Protein AF-A0A830BR56-F1 (afdb_monomer)

InterPro domains:
  IPR001701 Glycoside hydrolase family 9 [PF00759] (1-54)
  IPR008928 Six-hairpin glycosidase superfamily [SSF48208] (1-56)
  IPR012341 Six-hairpin glycosidase-like superfamily [G3DSA:1.50.10.10] (1-70)

pLDDT: mean 89.16, std 11.46, range [62.47, 98.12]

Nearest PDB structures (foldseek):
  3j78-assembly1_13  TM=3.739E-01  e=8.618E+00  Saccharomyces cerevisiae

Structure (mmCIF, N/CA/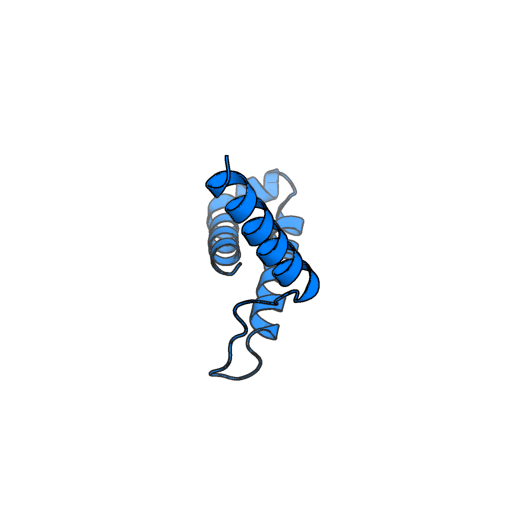C/O backbone):
data_AF-A0A830BR56-F1
#
_entry.id   AF-A0A830BR56-F1
#
loop_
_atom_site.group_PDB
_atom_site.id
_atom_site.type_symbol
_atom_site.label_atom_id
_atom_site.label_alt_id
_atom_site.label_comp_id
_atom_site.label_asym_id
_atom_site.label_entity_id
_atom_site.label_seq_id
_atom_site.pdbx_PDB_ins_code
_atom_site.Cartn_x
_atom_site.Cartn_y
_atom_site.Cartn_z
_atom_site.occupancy
_atom_site.B_iso_or_equiv
_atom_site.auth_seq_id
_atom_site.auth_comp_id
_atom_site.auth_asym_id
_atom_site.auth_atom_id
_atom_site.pdbx_PDB_model_num
ATOM 1 N N . MET A 1 1 ? 5.847 -1.087 -1.487 1.00 91.19 1 MET A N 1
ATOM 2 C CA . MET A 1 1 ? 4.377 -0.901 -1.557 1.00 91.19 1 MET A CA 1
ATOM 3 C C . MET A 1 1 ? 3.594 -2.201 -1.333 1.00 91.19 1 MET A C 1
ATOM 5 O O . MET A 1 1 ? 2.725 -2.209 -0.474 1.00 91.19 1 MET A O 1
ATOM 9 N N . ALA A 1 2 ? 3.891 -3.294 -2.052 1.00 94.25 2 ALA A N 1
ATOM 10 C CA . ALA A 1 2 ? 3.107 -4.541 -1.999 1.00 94.25 2 ALA A CA 1
ATOM 11 C C . ALA A 1 2 ? 2.887 -5.116 -0.581 1.00 94.25 2 ALA A C 1
ATOM 13 O O . ALA A 1 2 ? 1.760 -5.450 -0.235 1.00 94.25 2 ALA A O 1
ATOM 14 N N . PHE A 1 3 ? 3.923 -5.144 0.266 1.00 96.44 3 PHE A N 1
ATOM 15 C CA . PHE A 1 3 ? 3.820 -5.622 1.654 1.00 96.44 3 PHE A CA 1
ATOM 16 C C . PHE A 1 3 ? 2.702 -4.930 2.453 1.00 96.44 3 PHE A C 1
ATOM 18 O O . PHE A 1 3 ? 1.903 -5.588 3.115 1.00 96.44 3 PHE A O 1
ATOM 25 N N . THR A 1 4 ? 2.607 -3.603 2.353 1.00 96.38 4 THR A N 1
ATOM 26 C CA . THR A 1 4 ? 1.585 -2.815 3.052 1.00 96.38 4 THR A CA 1
ATOM 27 C C . THR A 1 4 ? 0.176 -3.195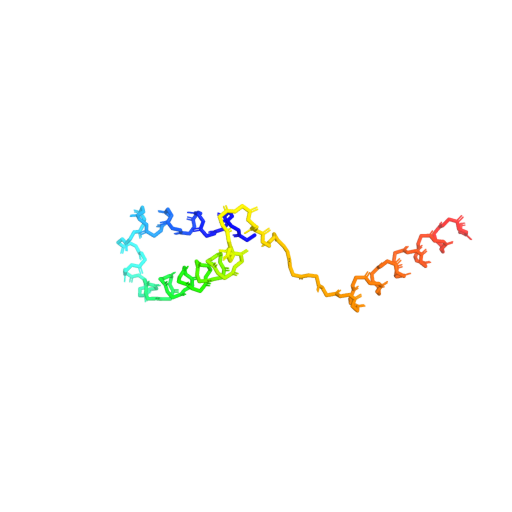 2.601 1.00 96.38 4 THR A C 1
ATOM 29 O O . THR A 1 4 ? -0.710 -3.328 3.437 1.00 96.38 4 THR A O 1
ATOM 32 N N . ILE A 1 5 ? -0.028 -3.422 1.299 1.00 97.19 5 ILE A N 1
ATOM 33 C CA . ILE A 1 5 ? -1.318 -3.854 0.738 1.00 97.19 5 ILE A CA 1
ATOM 34 C C . ILE A 1 5 ? -1.703 -5.246 1.247 1.00 97.19 5 ILE A C 1
ATOM 36 O O . ILE A 1 5 ? -2.860 -5.465 1.611 1.00 97.19 5 ILE A O 1
ATOM 40 N N . THR A 1 6 ? -0.741 -6.163 1.363 1.00 97.69 6 THR A N 1
ATOM 41 C CA . THR A 1 6 ? -0.961 -7.489 1.957 1.00 97.69 6 THR A CA 1
ATOM 42 C C . THR A 1 6 ? -1.402 -7.391 3.417 1.00 97.69 6 THR A C 1
ATOM 44 O O . THR A 1 6 ? -2.435 -7.949 3.788 1.00 97.69 6 THR A O 1
ATOM 47 N N . ILE A 1 7 ? -0.667 -6.645 4.248 1.00 97.75 7 ILE A N 1
ATOM 48 C CA . ILE A 1 7 ? -0.998 -6.498 5.675 1.00 97.75 7 ILE A CA 1
ATOM 49 C C . ILE A 1 7 ? -2.313 -5.734 5.876 1.00 97.75 7 ILE A C 1
ATOM 51 O O . ILE A 1 7 ? -3.087 -6.081 6.768 1.00 97.75 7 ILE A O 1
ATOM 55 N N . MET A 1 8 ? -2.615 -4.747 5.030 1.00 96.31 8 MET A N 1
ATOM 56 C CA . MET A 1 8 ? -3.896 -4.036 5.051 1.00 96.31 8 MET A CA 1
ATOM 57 C C . MET A 1 8 ? -5.058 -4.972 4.705 1.00 96.31 8 MET A C 1
ATOM 59 O O . MET A 1 8 ? -6.059 -4.984 5.417 1.00 96.31 8 MET A O 1
ATOM 63 N N . SER A 1 9 ? -4.905 -5.801 3.667 1.00 96.94 9 SER A N 1
ATOM 64 C CA . SER A 1 9 ? -5.908 -6.806 3.286 1.00 96.94 9 SER A CA 1
ATOM 65 C C . SER A 1 9 ? -6.196 -7.762 4.438 1.00 96.94 9 SER A C 1
ATOM 67 O O . SER A 1 9 ? -7.355 -7.984 4.787 1.00 96.94 9 SER A O 1
ATOM 69 N N . TRP A 1 10 ? -5.140 -8.287 5.067 1.00 97.94 10 TRP A N 1
ATOM 70 C CA . TRP A 1 10 ? -5.282 -9.185 6.209 1.00 97.94 10 TRP A CA 1
ATOM 71 C C . TRP A 1 10 ? -5.945 -8.479 7.397 1.00 97.94 10 TRP A C 1
ATOM 73 O O . TRP A 1 10 ? -6.910 -8.994 7.956 1.00 97.94 10 TRP A O 1
ATOM 83 N N . SER A 1 11 ? -5.518 -7.260 7.724 1.00 97.12 11 SER A N 1
ATOM 84 C CA . SER A 1 11 ? -6.109 -6.471 8.813 1.00 97.12 11 SER A CA 1
ATOM 85 C C . SER A 1 11 ? -7.605 -6.207 8.606 1.00 97.12 11 SER A C 1
ATOM 87 O O . SER A 1 11 ? -8.371 -6.275 9.565 1.00 97.12 11 SER A O 1
ATOM 89 N N . ILE A 1 12 ? -8.044 -5.947 7.368 1.00 97.06 12 ILE A N 1
ATOM 90 C CA . ILE A 1 12 ? -9.467 -5.754 7.040 1.00 97.06 12 ILE A CA 1
ATOM 91 C C . ILE A 1 12 ? -10.271 -7.041 7.259 1.00 97.06 12 ILE A C 1
ATOM 93 O O . ILE A 1 12 ? -11.414 -6.968 7.714 1.00 97.06 12 ILE A O 1
ATOM 97 N N . ILE A 1 13 ? -9.696 -8.204 6.939 1.00 97.38 13 ILE A N 1
ATOM 98 C CA . ILE A 1 13 ? -10.337 -9.508 7.156 1.00 97.38 13 ILE A CA 1
ATOM 99 C C . ILE A 1 13 ? -10.452 -9.797 8.657 1.00 97.38 13 ILE A C 1
ATOM 101 O O . ILE A 1 13 ? -11.542 -10.109 9.134 1.00 97.38 13 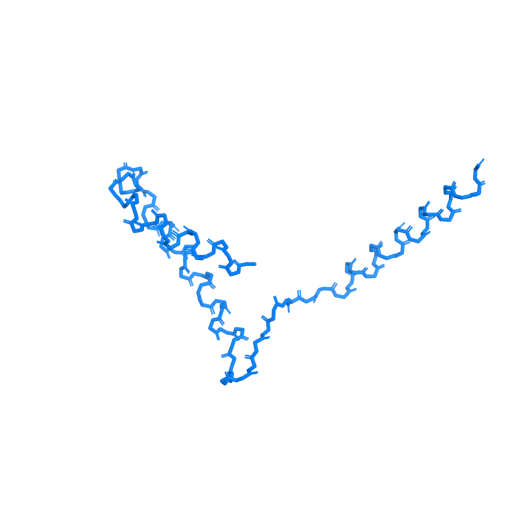ILE A O 1
ATOM 105 N N . GLU A 1 14 ? -9.354 -9.643 9.396 1.00 98.06 14 GLU A N 1
ATOM 106 C CA . GLU A 1 14 ? -9.264 -10.003 10.815 1.00 98.06 14 GLU A CA 1
ATOM 107 C C . GLU A 1 14 ? -10.087 -9.059 11.709 1.00 98.06 14 GLU A C 1
ATOM 109 O O . GLU A 1 14 ? -10.885 -9.492 12.541 1.00 98.06 14 GLU A O 1
ATOM 114 N N . TYR A 1 15 ? -9.954 -7.747 11.498 1.00 97.12 15 TYR A N 1
ATOM 115 C CA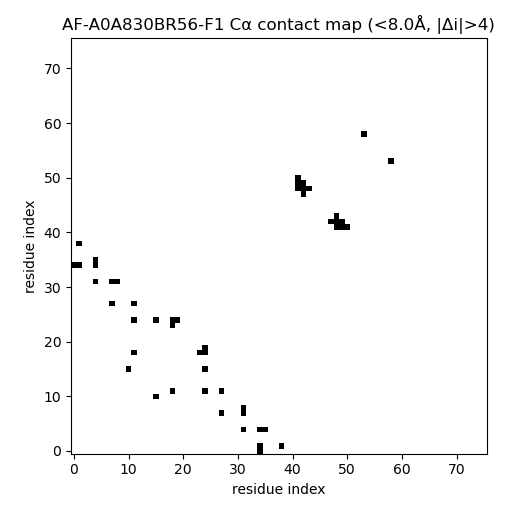 . TYR A 1 15 ? -10.527 -6.714 12.369 1.00 97.12 15 TYR A CA 1
ATOM 116 C C . TYR A 1 15 ? -11.741 -6.012 11.757 1.00 97.12 15 TYR A C 1
ATOM 118 O O . TYR A 1 15 ? -12.054 -4.861 12.083 1.00 97.12 15 TYR A O 1
ATOM 126 N N . ARG A 1 16 ? -12.464 -6.699 10.863 1.00 95.81 16 ARG A N 1
ATOM 127 C CA . ARG A 1 16 ? -13.588 -6.116 10.116 1.00 95.81 16 ARG A CA 1
ATOM 128 C C . ARG A 1 16 ? -14.614 -5.435 11.018 1.00 95.81 16 ARG A C 1
ATOM 130 O O . ARG A 1 16 ? -15.106 -4.362 10.684 1.00 95.81 16 ARG A O 1
ATOM 137 N N . LYS A 1 17 ? -14.969 -6.058 12.147 1.00 97.25 17 LYS A N 1
ATOM 138 C CA . LYS A 1 17 ? -15.998 -5.537 13.065 1.00 97.25 17 LYS A CA 1
ATOM 139 C C . LYS A 1 17 ? -15.569 -4.208 13.683 1.00 97.25 17 LYS A C 1
ATOM 141 O O . LYS A 1 17 ? -16.364 -3.277 13.715 1.00 97.25 17 LYS A O 1
ATOM 146 N N . GLN A 1 18 ? -14.319 -4.118 14.116 1.00 97.81 18 GLN A N 1
ATOM 147 C CA . GLN A 1 18 ? -13.727 -2.936 14.732 1.00 97.81 18 GLN A CA 1
ATOM 148 C C . GLN A 1 18 ? -13.637 -1.791 13.717 1.00 97.81 18 GLN A C 1
ATOM 150 O O . GLN A 1 18 ? -14.027 -0.668 14.018 1.00 97.81 18 GLN A O 1
ATOM 155 N N . ILE A 1 19 ? -13.218 -2.097 12.486 1.00 96.75 19 ILE A N 1
ATOM 156 C CA . ILE A 1 19 ? -13.123 -1.127 11.384 1.00 96.75 19 ILE A CA 1
ATOM 157 C C . ILE A 1 19 ? -14.516 -0.628 10.946 1.00 96.75 19 ILE A C 1
ATOM 159 O O . ILE A 1 19 ? -14.689 0.534 10.582 1.00 96.75 19 ILE A O 1
ATOM 163 N N . VAL A 1 20 ? -15.539 -1.490 10.984 1.00 97.31 20 VAL A N 1
ATOM 164 C CA . VAL A 1 20 ? -16.936 -1.077 10.751 1.00 97.31 20 VAL A CA 1
ATOM 165 C C . VAL A 1 20 ? -17.428 -0.170 11.875 1.00 97.31 20 VAL A C 1
ATOM 167 O O . VAL A 1 20 ? -18.041 0.855 11.595 1.00 97.31 20 VAL A O 1
ATOM 170 N N . GLN A 1 21 ? -17.153 -0.525 13.131 1.00 97.50 21 GLN A N 1
ATOM 171 C CA . GLN A 1 21 ? -17.548 0.274 14.294 1.00 97.50 21 GLN A CA 1
ATOM 172 C C . GLN A 1 21 ? -16.877 1.650 14.316 1.00 97.50 21 GLN A C 1
ATOM 174 O O . GLN A 1 21 ? -17.502 2.610 14.757 1.00 97.50 21 GLN A O 1
ATOM 179 N N . SER A 1 22 ? -15.647 1.767 13.808 1.00 96.38 22 SER A N 1
ATOM 180 C CA . SER A 1 22 ? -14.969 3.058 13.660 1.00 96.38 22 SER A CA 1
ATOM 181 C C . SER A 1 22 ? -15.464 3.879 12.464 1.00 96.38 22 SER A C 1
ATOM 183 O O . SER A 1 22 ? -15.058 5.025 12.321 1.00 96.38 22 SER A O 1
ATOM 185 N N . GLY A 1 23 ? -16.310 3.315 11.593 1.00 97.06 23 GLY A N 1
ATOM 186 C CA . GLY A 1 23 ? -16.776 3.974 10.368 1.00 97.06 23 GLY A CA 1
ATOM 187 C C . GLY A 1 23 ? -15.744 4.017 9.232 1.00 97.06 23 GLY A C 1
ATOM 188 O O . GLY A 1 23 ? -16.021 4.587 8.180 1.00 97.06 23 GLY A O 1
ATOM 189 N N . GLU A 1 24 ? -14.585 3.371 9.392 1.00 97.19 24 GLU A N 1
ATOM 190 C CA . GLU A 1 24 ? -13.445 3.478 8.464 1.00 97.19 24 GLU A CA 1
ATOM 191 C C . GLU A 1 24 ? -13.425 2.394 7.378 1.00 97.19 24 GLU A C 1
ATOM 193 O O . GLU A 1 24 ? -12.550 2.392 6.513 1.00 97.19 24 GLU A O 1
ATOM 198 N N . LEU A 1 25 ? -14.393 1.468 7.375 1.00 96.94 25 LEU A N 1
ATOM 199 C CA . LEU A 1 25 ? -14.405 0.355 6.417 1.00 96.94 25 LEU A CA 1
ATOM 200 C C . LEU A 1 25 ? -14.353 0.836 4.965 1.00 96.94 25 LEU A C 1
ATOM 202 O O . LEU A 1 25 ? -13.648 0.245 4.149 1.00 96.94 25 LEU A O 1
ATOM 206 N N . LYS A 1 26 ? -15.079 1.908 4.640 1.00 97.62 26 LYS A N 1
ATOM 207 C CA . LYS A 1 26 ? -15.077 2.455 3.283 1.00 97.62 26 LYS A CA 1
ATOM 208 C C . LYS A 1 26 ? -13.697 2.988 2.894 1.00 97.62 26 LYS A C 1
ATOM 210 O O . LYS A 1 26 ? -13.196 2.625 1.836 1.00 97.62 26 LYS A O 1
ATOM 215 N N . ASN A 1 27 ? -13.072 3.779 3.762 1.00 97.50 27 ASN A N 1
ATOM 216 C CA . ASN A 1 27 ? -11.753 4.358 3.510 1.00 97.50 27 ASN A CA 1
ATOM 217 C C . ASN A 1 27 ? -10.685 3.266 3.378 1.00 97.50 27 ASN A C 1
ATOM 219 O O . ASN A 1 27 ? -9.861 3.311 2.466 1.00 97.50 27 ASN A O 1
ATOM 223 N N . ALA A 1 28 ? -10.744 2.242 4.235 1.00 96.81 28 ALA A N 1
ATOM 224 C CA . ALA A 1 28 ? -9.840 1.098 4.178 1.00 96.81 28 ALA A CA 1
ATOM 225 C C . ALA A 1 28 ? -9.966 0.324 2.851 1.00 96.81 28 ALA A C 1
ATOM 227 O O . ALA A 1 28 ? -8.957 -0.031 2.241 1.00 96.81 28 ALA A O 1
ATOM 228 N N . LEU A 1 29 ? -11.194 0.096 2.374 1.00 97.69 29 LEU A N 1
ATOM 229 C CA . LEU A 1 29 ? -11.437 -0.574 1.093 1.00 97.69 29 LEU A CA 1
ATOM 230 C C . LEU A 1 29 ? -11.036 0.291 -0.109 1.00 97.69 29 LEU A C 1
ATOM 232 O O . LEU A 1 29 ? -10.470 -0.238 -1.064 1.00 97.69 29 LEU A O 1
ATOM 236 N N . ASP A 1 30 ? -11.281 1.600 -0.063 1.00 98.12 30 ASP A N 1
ATOM 237 C CA . ASP A 1 30 ? -10.886 2.525 -1.131 1.00 98.12 30 ASP A CA 1
ATOM 238 C C . ASP A 1 30 ? -9.349 2.614 -1.242 1.00 98.12 30 ASP A C 1
ATOM 240 O O . ASP A 1 30 ? -8.800 2.557 -2.346 1.00 98.12 30 ASP A O 1
ATOM 244 N N . ALA A 1 31 ? -8.639 2.658 -0.108 1.00 96.94 31 ALA A N 1
ATOM 245 C CA . ALA A 1 31 ? -7.176 2.612 -0.068 1.00 96.94 31 ALA A CA 1
ATOM 246 C C . ALA A 1 31 ? -6.629 1.279 -0.607 1.00 96.94 31 ALA A C 1
ATOM 248 O O . ALA A 1 31 ? -5.688 1.264 -1.409 1.00 96.94 31 ALA A O 1
ATOM 249 N N . LEU A 1 32 ? -7.250 0.158 -0.221 1.00 97.38 32 LEU A N 1
ATOM 250 C CA . LEU A 1 32 ? -6.886 -1.163 -0.724 1.00 97.38 32 LEU A CA 1
ATOM 251 C C . LEU A 1 32 ? -7.095 -1.272 -2.242 1.00 97.38 32 LEU A C 1
ATOM 253 O O . LEU A 1 32 ? -6.232 -1.792 -2.957 1.00 97.38 32 LEU A O 1
ATOM 257 N N . LYS A 1 33 ? -8.217 -0.748 -2.748 1.00 97.50 33 LYS A N 1
ATOM 258 C CA . LYS A 1 33 ? -8.516 -0.701 -4.182 1.00 97.50 33 LYS A CA 1
ATOM 259 C C . LYS A 1 33 ? -7.464 0.106 -4.934 1.00 97.50 33 LYS A C 1
ATOM 261 O O . LYS A 1 33 ? -6.951 -0.355 -5.945 1.00 97.50 33 LYS A O 1
ATOM 266 N N . TRP A 1 34 ? -7.097 1.281 -4.431 1.00 97.81 34 TRP A N 1
ATOM 267 C CA . TRP A 1 34 ? -6.078 2.107 -5.075 1.00 97.81 34 TRP A CA 1
ATOM 268 C C . TRP A 1 34 ? -4.729 1.378 -5.186 1.00 97.81 34 TRP A C 1
ATOM 270 O O . TRP A 1 34 ? -4.107 1.366 -6.250 1.00 97.81 34 TRP A O 1
ATOM 280 N N . GLY A 1 35 ? -4.299 0.712 -4.111 1.00 96.75 35 GLY A N 1
ATOM 281 C CA . GLY A 1 35 ? -3.045 -0.040 -4.106 1.00 96.75 35 GLY A CA 1
ATOM 282 C C . GLY A 1 35 ? -3.057 -1.269 -5.018 1.00 96.75 35 GLY A C 1
ATOM 283 O O . GLY A 1 35 ? -2.069 -1.543 -5.696 1.00 96.75 35 GLY A O 1
ATOM 284 N N . THR A 1 36 ? -4.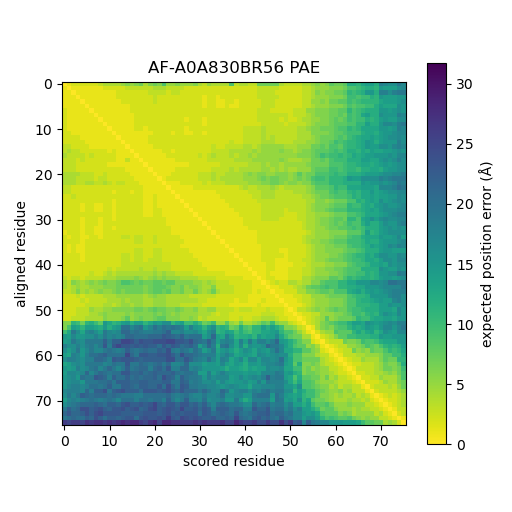171 -1.998 -5.072 1.00 97.06 36 THR A N 1
ATOM 285 C CA . THR A 1 36 ? -4.319 -3.157 -5.970 1.00 97.06 36 THR A CA 1
ATOM 286 C C . THR A 1 36 ? -4.435 -2.738 -7.435 1.00 97.06 36 THR A C 1
ATOM 288 O O . THR A 1 36 ? -3.770 -3.336 -8.278 1.00 97.06 36 THR A O 1
ATOM 291 N N . ASP A 1 37 ? -5.155 -1.654 -7.739 1.00 98.00 37 ASP A N 1
ATOM 292 C CA . ASP A 1 37 ? -5.198 -1.055 -9.078 1.00 98.00 37 ASP A CA 1
ATOM 293 C C . ASP A 1 37 ? -3.793 -0.658 -9.560 1.00 98.00 37 ASP A C 1
ATOM 295 O O . ASP A 1 37 ? -3.464 -0.848 -10.733 1.00 98.00 37 ASP A O 1
ATOM 299 N N . TYR A 1 38 ? -2.944 -0.123 -8.671 1.00 96.50 38 TYR A N 1
ATOM 300 C CA . TYR A 1 38 ? -1.544 0.149 -9.002 1.00 96.50 38 TYR A CA 1
ATOM 301 C C . TYR A 1 38 ? -0.786 -1.138 -9.339 1.00 96.50 38 TYR A C 1
ATOM 303 O O . TYR A 1 38 ? -0.102 -1.173 -10.356 1.00 96.50 38 TYR A O 1
ATOM 311 N N . LEU A 1 39 ? -0.905 -2.196 -8.527 1.00 96.38 39 LEU A N 1
ATOM 312 C CA . LEU A 1 39 ? -0.192 -3.457 -8.773 1.00 96.38 39 LEU A CA 1
ATOM 313 C C . LEU A 1 39 ? -0.622 -4.108 -10.094 1.00 96.38 39 LEU A C 1
ATOM 315 O O . LEU A 1 39 ? 0.227 -4.614 -10.822 1.00 96.38 39 LEU A O 1
ATOM 319 N N . ILE A 1 40 ? -1.910 -4.027 -10.437 1.00 97.12 40 ILE A N 1
ATOM 320 C CA . ILE A 1 40 ? -2.434 -4.493 -11.727 1.00 97.12 40 ILE A CA 1
ATOM 321 C C . ILE A 1 40 ? -1.816 -3.689 -12.876 1.00 97.12 40 ILE A C 1
ATOM 323 O O . ILE A 1 40 ? -1.325 -4.266 -13.840 1.00 97.12 40 ILE A O 1
ATOM 327 N N . LYS A 1 41 ? -1.780 -2.355 -12.772 1.00 96.62 41 LYS A N 1
ATOM 328 C CA . LYS A 1 41 ? -1.154 -1.498 -13.796 1.00 96.62 41 LYS A CA 1
ATOM 329 C C . LYS A 1 41 ? 0.358 -1.704 -13.899 1.00 96.62 41 LYS A C 1
ATOM 331 O O . LYS A 1 41 ? 0.917 -1.573 -14.983 1.00 96.62 41 LYS A O 1
ATOM 336 N N . ALA A 1 42 ? 1.011 -2.022 -12.785 1.00 96.38 42 ALA A N 1
ATOM 337 C CA . ALA A 1 42 ? 2.430 -2.336 -12.734 1.00 96.38 42 ALA A CA 1
ATOM 338 C C . ALA A 1 42 ? 2.757 -3.700 -13.366 1.00 96.38 42 ALA A C 1
ATOM 340 O O . ALA A 1 42 ? 3.925 -3.949 -13.653 1.00 96.38 42 ALA A O 1
ATOM 341 N N . HIS A 1 43 ? 1.754 -4.553 -13.610 1.00 96.88 43 HIS A N 1
ATOM 342 C CA . HIS A 1 43 ? 1.895 -5.881 -14.203 1.00 96.88 43 HIS A CA 1
ATOM 343 C C . HIS A 1 43 ? 1.191 -5.989 -15.574 1.00 96.88 43 HIS A C 1
ATOM 345 O O . HIS A 1 43 ? 0.171 -6.667 -15.703 1.00 96.88 43 HIS A O 1
ATOM 351 N N . PRO A 1 44 ? 1.689 -5.303 -16.621 1.00 96.31 44 PRO A N 1
ATOM 352 C CA . PRO A 1 44 ? 1.007 -5.237 -17.918 1.00 96.31 44 PRO A CA 1
ATOM 353 C C . PRO A 1 44 ? 1.066 -6.542 -18.730 1.00 96.31 44 PRO A C 1
ATOM 355 O O . PRO A 1 44 ? 0.311 -6.693 -19.690 1.00 96.31 44 PRO A O 1
ATOM 358 N N . GLN A 1 45 ? 1.988 -7.454 -18.405 1.00 96.62 45 GLN A N 1
ATOM 359 C CA . GLN A 1 45 ? 2.227 -8.723 -19.105 1.00 96.62 45 GLN A CA 1
ATOM 360 C C . GLN A 1 45 ? 2.633 -9.803 -18.084 1.00 96.62 45 GLN A C 1
ATOM 362 O O . GLN A 1 45 ? 3.194 -9.433 -17.053 1.00 96.62 45 GLN A O 1
ATOM 367 N N . PRO A 1 46 ? 2.436 -11.108 -18.368 1.00 94.50 46 PRO A N 1
ATOM 368 C CA . PRO A 1 46 ? 2.588 -12.194 -17.385 1.00 94.50 46 PRO A CA 1
ATOM 369 C C . PRO A 1 46 ? 3.933 -12.272 -16.655 1.00 94.50 46 PRO A C 1
ATOM 371 O O . PRO A 1 46 ? 3.974 -12.688 -15.504 1.00 94.50 46 PRO A O 1
ATOM 374 N N . ASP A 1 47 ? 5.017 -11.833 -17.295 1.00 96.56 47 ASP A N 1
ATOM 375 C CA . ASP A 1 47 ? 6.373 -11.911 -16.741 1.00 96.56 47 ASP A CA 1
ATOM 376 C C . ASP A 1 47 ? 7.018 -10.523 -16.560 1.00 96.56 47 ASP A C 1
ATOM 378 O O . ASP A 1 47 ? 8.231 -10.405 -16.389 1.00 96.56 47 ASP A O 1
ATOM 382 N N . VAL A 1 48 ? 6.220 -9.445 -16.599 1.00 95.88 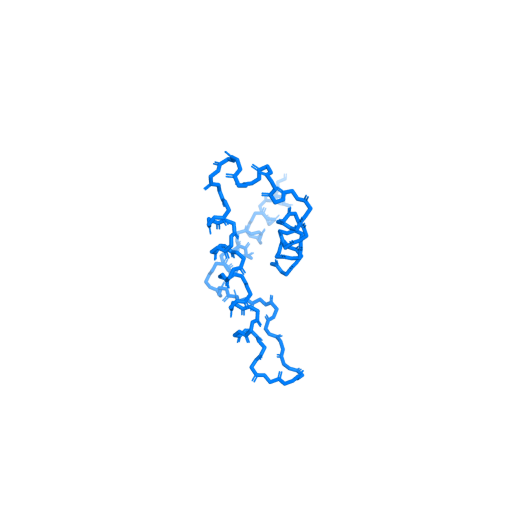48 VAL A N 1
ATOM 383 C CA . VAL A 1 48 ? 6.702 -8.058 -16.471 1.00 95.88 48 VAL A CA 1
ATOM 384 C C . VAL A 1 48 ? 6.059 -7.388 -15.266 1.00 95.88 48 VAL A C 1
ATOM 386 O O . VAL A 1 48 ? 4.843 -7.231 -15.223 1.00 95.88 48 VAL A O 1
ATOM 389 N N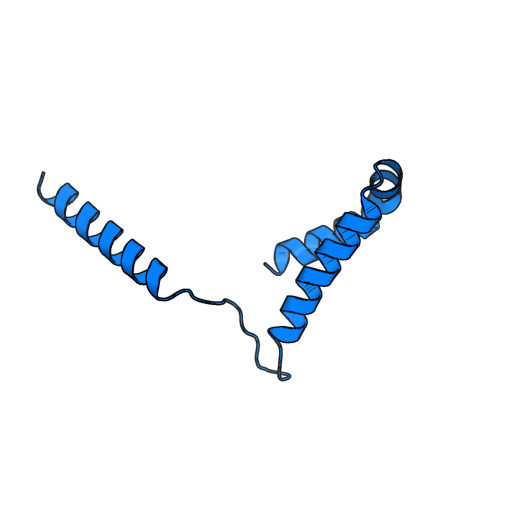 . LEU A 1 49 ? 6.868 -6.941 -14.302 1.00 94.88 49 LEU A N 1
ATOM 390 C CA . LEU A 1 49 ? 6.404 -6.198 -13.129 1.00 94.88 49 LEU A CA 1
ATOM 391 C C . LEU A 1 49 ? 7.271 -4.958 -12.888 1.00 94.88 49 LEU A C 1
ATOM 393 O O . LEU A 1 49 ? 8.473 -5.063 -12.649 1.00 94.88 49 LEU A O 1
ATOM 397 N N . TYR A 1 50 ? 6.649 -3.782 -12.880 1.00 95.31 50 TYR A N 1
ATOM 398 C CA . TYR A 1 50 ? 7.297 -2.538 -12.476 1.00 95.31 50 TYR A CA 1
ATOM 399 C C . TYR A 1 50 ? 7.363 -2.442 -10.943 1.00 95.31 50 TYR A C 1
ATOM 401 O O . TYR A 1 50 ? 6.355 -2.219 -10.271 1.00 95.31 50 TYR A O 1
ATOM 409 N N . GLY A 1 51 ? 8.561 -2.622 -10.380 1.00 92.88 51 GLY A N 1
ATOM 410 C CA . GLY A 1 51 ? 8.791 -2.584 -8.928 1.00 92.88 51 GLY A CA 1
ATOM 411 C C . GLY A 1 51 ? 8.873 -1.175 -8.330 1.00 92.88 51 GLY A C 1
ATOM 412 O O . GLY A 1 51 ? 8.512 -0.975 -7.169 1.00 92.88 51 GLY A O 1
ATOM 413 N N . GLU A 1 52 ? 9.301 -0.193 -9.124 1.00 91.00 52 GLU A N 1
ATOM 414 C CA . GLU A 1 52 ? 9.466 1.202 -8.717 1.00 91.00 52 GLU A CA 1
ATOM 415 C C . GLU A 1 52 ? 9.155 2.166 -9.868 1.00 91.00 52 GLU A C 1
ATOM 417 O O . GLU A 1 52 ? 9.264 1.810 -11.042 1.00 91.00 52 GLU A O 1
ATOM 422 N N . VAL A 1 53 ? 8.775 3.400 -9.522 1.00 90.00 53 VAL A N 1
ATOM 423 C CA . VAL A 1 53 ? 8.641 4.514 -10.470 1.00 90.00 53 VAL A CA 1
ATOM 424 C C . VAL A 1 53 ? 9.689 5.563 -10.091 1.00 90.00 53 VAL A C 1
ATOM 426 O O . VAL A 1 53 ? 9.482 6.299 -9.123 1.00 90.00 53 VAL A O 1
ATOM 429 N N . PRO A 1 54 ? 10.836 5.621 -10.790 1.00 80.69 54 PRO A N 1
ATOM 430 C CA . PRO A 1 54 ? 11.908 6.536 -10.429 1.00 80.69 54 PRO A CA 1
ATOM 431 C C . PRO A 1 54 ? 11.563 7.979 -10.812 1.00 80.69 54 PRO A C 1
ATOM 433 O O . PRO A 1 54 ? 11.027 8.249 -11.887 1.00 80.69 54 PRO A O 1
ATOM 436 N N . ASN A 1 55 ? 11.946 8.928 -9.955 1.00 82.44 55 ASN A N 1
ATOM 437 C CA . ASN A 1 55 ? 12.026 10.339 -10.322 1.00 82.44 55 ASN A CA 1
ATOM 438 C C . ASN A 1 55 ? 13.498 10.733 -10.500 1.00 82.44 55 ASN A C 1
ATOM 440 O O . ASN A 1 55 ? 14.241 10.896 -9.529 1.00 82.44 55 ASN A O 1
ATOM 444 N N . PHE A 1 56 ? 13.899 10.908 -11.758 1.00 73.88 56 PHE A N 1
ATOM 445 C CA . PHE A 1 56 ? 15.280 11.192 -12.147 1.00 73.88 56 PHE A CA 1
ATOM 446 C C . PHE A 1 56 ? 15.813 12.525 -11.589 1.00 73.88 56 PHE A C 1
ATOM 448 O O . PHE A 1 56 ? 16.980 12.611 -11.214 1.00 73.88 56 PHE A O 1
ATOM 455 N N . SER A 1 57 ? 14.964 13.551 -11.460 1.00 77.25 57 SER A N 1
ATOM 456 C CA . SER A 1 57 ? 15.397 14.877 -10.994 1.00 77.25 57 SER A CA 1
ATOM 457 C C . SER A 1 57 ? 15.793 14.876 -9.513 1.00 77.25 57 SER A C 1
ATOM 459 O O . SER A 1 57 ? 16.832 15.428 -9.149 1.00 77.25 57 SER A O 1
ATOM 461 N N . LEU A 1 58 ? 15.010 14.206 -8.663 1.00 66.88 58 LEU A N 1
ATOM 462 C CA . LEU A 1 58 ? 15.294 14.115 -7.228 1.00 66.88 58 LEU A CA 1
ATOM 463 C C . LEU A 1 58 ? 16.443 13.143 -6.923 1.00 66.88 58 LEU A C 1
ATOM 465 O O . LEU A 1 58 ? 17.276 13.434 -6.064 1.00 66.88 58 LEU A O 1
ATOM 469 N N . SER A 1 59 ? 16.543 12.036 -7.666 1.00 64.69 59 SER A N 1
ATOM 470 C CA . SER A 1 59 ? 17.630 11.054 -7.529 1.00 64.69 59 SER A CA 1
ATOM 471 C C . SER A 1 59 ? 19.015 11.686 -7.711 1.00 64.69 59 SER A C 1
ATOM 473 O O . SER A 1 59 ? 19.888 11.508 -6.859 1.00 64.69 59 SER A O 1
ATOM 475 N N . LEU A 1 60 ?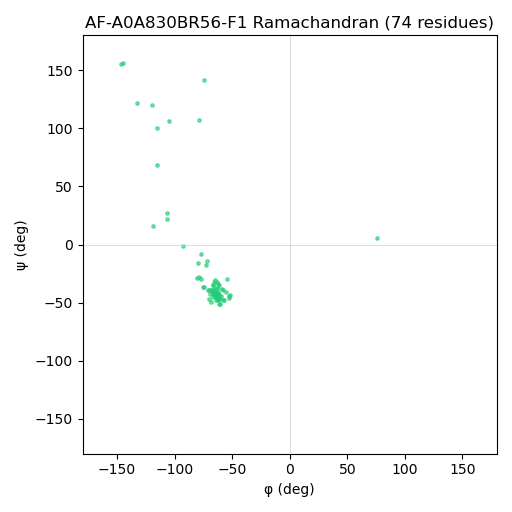 19.208 12.485 -8.764 1.00 69.12 60 LEU A N 1
ATOM 476 C CA . LEU A 1 60 ? 20.481 13.172 -8.988 1.00 69.12 60 LEU A CA 1
ATOM 477 C C . LEU A 1 60 ? 20.767 14.220 -7.917 1.00 69.12 60 LEU A C 1
ATOM 479 O O . LEU A 1 60 ? 21.898 14.302 -7.452 1.00 69.12 60 LEU A O 1
ATOM 483 N N . SER A 1 61 ? 19.764 14.987 -7.483 1.00 74.25 61 SER A N 1
ATOM 484 C CA . SER A 1 61 ? 19.973 15.996 -6.437 1.00 74.25 61 SER A CA 1
ATOM 485 C C . SER A 1 61 ? 20.436 15.392 -5.104 1.00 74.25 61 SER A C 1
ATOM 487 O O . SER A 1 61 ? 21.284 15.980 -4.439 1.00 74.25 61 SER A O 1
ATOM 489 N N . LEU A 1 62 ? 19.969 14.188 -4.747 1.00 70.31 62 LEU A N 1
ATOM 490 C CA . LEU A 1 62 ? 20.412 13.469 -3.548 1.00 70.31 62 LEU A CA 1
ATOM 491 C C . LEU A 1 62 ? 21.813 12.868 -3.706 1.00 70.31 62 LEU A C 1
ATOM 493 O O . LEU A 1 62 ? 22.591 12.905 -2.756 1.00 70.31 62 LEU A O 1
ATOM 497 N N . LEU A 1 63 ? 22.165 12.373 -4.896 1.00 72.06 63 LEU A N 1
ATOM 498 C CA . LEU A 1 63 ? 23.532 11.933 -5.196 1.00 72.06 63 LEU A CA 1
ATOM 499 C C . LEU A 1 63 ? 24.519 13.106 -5.148 1.00 72.06 63 LEU A C 1
ATOM 501 O O . LEU A 1 63 ? 25.585 12.982 -4.549 1.00 72.06 63 LEU A O 1
ATOM 505 N N . PHE A 1 64 ? 24.148 14.260 -5.711 1.00 73.00 64 PHE A N 1
ATOM 506 C CA . PHE A 1 64 ? 24.946 15.484 -5.628 1.00 73.00 64 PHE A CA 1
ATOM 507 C C . PHE A 1 64 ? 25.066 15.993 -4.194 1.00 73.00 64 PHE A C 1
ATOM 509 O O . PHE A 1 64 ? 26.167 16.356 -3.781 1.00 73.00 64 PHE A O 1
ATOM 516 N N . PHE A 1 65 ? 23.972 15.993 -3.426 1.00 76.81 65 PHE A N 1
ATOM 517 C CA . PHE A 1 65 ? 23.989 16.387 -2.019 1.00 76.81 65 PHE A CA 1
ATOM 518 C C . PHE A 1 65 ? 24.892 15.467 -1.198 1.00 76.81 65 PHE A C 1
ATOM 520 O O . PHE A 1 65 ? 25.746 15.952 -0.463 1.00 76.81 65 PHE A O 1
ATOM 527 N N . TRP A 1 66 ? 24.769 14.148 -1.361 1.00 73.00 66 TRP A N 1
ATOM 528 C CA . TRP A 1 66 ? 25.589 13.200 -0.613 1.00 73.00 66 TRP A CA 1
ATOM 529 C C . TRP A 1 66 ? 27.065 13.297 -1.003 1.00 73.00 66 TRP A C 1
ATOM 531 O O . TRP A 1 66 ? 27.909 13.362 -0.117 1.00 73.00 66 TRP A O 1
ATOM 541 N N . HIS A 1 67 ? 27.375 13.414 -2.298 1.00 77.75 67 HIS A N 1
ATOM 542 C CA . HIS 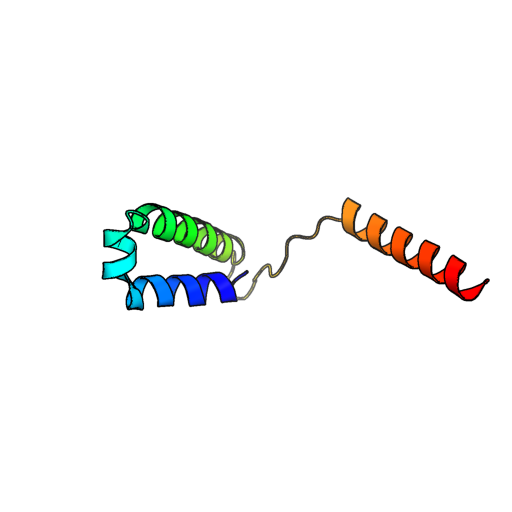A 1 67 ? 28.743 13.607 -2.779 1.00 77.75 67 HIS A CA 1
ATOM 543 C C . HIS A 1 67 ? 29.355 14.904 -2.225 1.00 77.75 67 HIS A C 1
ATOM 545 O O . HIS A 1 67 ? 30.407 14.870 -1.600 1.00 77.75 67 HIS A O 1
ATOM 551 N N . THR A 1 68 ? 28.678 16.047 -2.354 1.00 73.56 68 THR A N 1
ATOM 552 C CA . THR A 1 68 ? 29.206 17.324 -1.836 1.00 73.56 68 THR A CA 1
ATOM 553 C C . THR A 1 68 ? 29.354 17.347 -0.313 1.00 73.56 68 THR A C 1
ATOM 555 O O . THR A 1 68 ? 30.349 17.875 0.175 1.00 73.56 68 THR A O 1
ATOM 558 N N . HIS A 1 69 ? 28.440 16.737 0.451 1.00 75.38 69 HIS A N 1
ATOM 559 C CA . HIS A 1 69 ? 28.595 16.628 1.908 1.00 75.38 69 HIS A CA 1
ATOM 560 C C . HIS A 1 69 ? 29.746 15.697 2.317 1.00 75.38 69 HIS A C 1
ATOM 562 O O . HIS A 1 69 ? 30.477 16.021 3.248 1.00 75.38 69 HIS A O 1
ATOM 568 N N . TYR A 1 70 ? 29.940 14.569 1.624 1.00 72.62 70 TYR A N 1
ATOM 569 C CA . TYR A 1 70 ? 31.013 13.618 1.943 1.00 72.62 70 TYR A CA 1
ATOM 570 C C . TYR A 1 70 ? 32.401 14.236 1.712 1.00 72.62 70 TYR A C 1
ATOM 572 O O . TYR A 1 70 ? 33.265 14.156 2.579 1.00 72.62 70 TYR A O 1
ATOM 580 N N . TYR A 1 71 ? 32.585 14.955 0.598 1.00 69.50 71 TYR A N 1
ATOM 581 C CA . TYR A 1 71 ? 33.845 15.651 0.297 1.00 69.50 71 TYR A CA 1
ATOM 582 C C . TYR A 1 71 ? 34.175 16.785 1.277 1.00 69.50 71 TYR A C 1
ATOM 584 O O . TYR A 1 71 ? 35.351 17.068 1.505 1.00 69.50 71 TYR A O 1
ATOM 592 N N . LEU A 1 72 ? 33.163 17.444 1.851 1.00 71.75 72 LEU A N 1
ATOM 593 C CA . LEU A 1 72 ? 33.361 18.485 2.865 1.00 71.75 72 LEU A CA 1
ATOM 594 C C . LEU A 1 72 ? 33.701 17.906 4.245 1.00 71.75 72 LEU A C 1
ATOM 596 O O . LEU A 1 72 ? 34.413 18.557 4.999 1.00 71.75 72 LEU A O 1
ATOM 600 N N . LEU A 1 73 ? 33.224 16.700 4.569 1.00 70.88 73 LEU A N 1
ATOM 601 C CA . LEU A 1 73 ? 33.523 16.022 5.835 1.00 70.88 73 LEU A CA 1
ATOM 602 C C . LEU A 1 73 ? 34.893 15.327 5.842 1.00 70.88 73 LEU A C 1
ATOM 604 O O . LEU A 1 73 ? 35.491 15.222 6.904 1.00 70.88 73 LEU A O 1
ATOM 608 N N . GLU A 1 74 ? 35.404 14.877 4.691 1.00 70.25 74 GLU A N 1
ATOM 609 C CA . GLU A 1 74 ? 36.754 14.289 4.591 1.00 70.25 74 GLU A CA 1
ATOM 610 C C . GLU A 1 74 ? 37.886 15.332 4.536 1.00 70.25 74 GLU A C 1
ATOM 612 O O . GLU A 1 74 ? 39.046 14.983 4.740 1.00 70.25 74 GLU A O 1
ATOM 617 N N . ASN A 1 75 ? 37.572 16.604 4.261 1.00 65.69 75 ASN A N 1
ATOM 618 C CA . ASN A 1 75 ? 38.547 17.704 4.187 1.00 65.69 75 ASN A CA 1
ATOM 619 C C . ASN A 1 75 ? 38.484 18.664 5.397 1.00 65.69 75 ASN A C 1
ATOM 621 O O . ASN A 1 75 ? 38.926 19.812 5.295 1.00 65.69 75 ASN A O 1
ATOM 625 N N . LEU A 1 76 ? 37.939 18.198 6.525 1.00 62.47 76 LEU A N 1
ATOM 626 C CA . LEU A 1 76 ? 37.977 18.843 7.845 1.00 62.47 76 LEU A CA 1
ATOM 627 C C . LEU A 1 76 ? 38.823 18.008 8.811 1.00 62.47 76 LEU A C 1
ATOM 629 O O . LEU A 1 76 ? 39.544 18.630 9.622 1.00 62.47 76 LEU A O 1
#

Radius of gyration: 20.1 Å; Cα contacts (8 Å, |Δi|>4): 25; chains: 1; bounding box: 56×31×34 Å

Foldseek 3Di:
DVVVLVVLVVCCVPCVVVCVVVVNNVVSVVVSVVVVVVQCVQPPDPPGGDPDDDDPVVVVVVVVVVVVVVVVVVVD

Solvent-accessible surface area (backbone atoms only — not comparable to full-atom values): 4536 Å² total; per-residue (Å²): 116,69,69,60,51,52,54,50,53,50,46,51,66,76,42,40,70,61,35,50,73,70,67,42,47,63,59,54,50,52,53,49,48,54,54,50,53,47,55,52,66,31,39,83,46,100,89,45,70,62,88,74,83,87,57,70,72,61,54,51,52,51,52,50,50,51,52,57,52,50,59,55,63,77,74,110

Organism: NCBI:txid374723

Secondary structure (DSSP, 8-state):
-HHHHHHHHHHHHHTHHHHHHTT-HHHHHHHHHHHHHHHHHH--BTTB-------HHHHHHHHHHHHHHHHHHHT-

Mean predicted aligned error: 7.79 Å

Sequence (76 aa):
MAFTITIMSWSIIEYRKQIVQSGELKNALDALKWGTDYLIKAHPQPDVLYGEVPNFSLSLSLLFFWHTHYYLLENL